Protein AF-A0A081XL50-F1 (afdb_monomer_lite)

Structure (mmCIF, N/CA/C/O backbone):
data_AF-A0A081XL50-F1
#
_entry.id   AF-A0A081XL50-F1
#
loop_
_atom_site.group_PDB
_atom_site.id
_atom_site.type_symbol
_atom_site.label_atom_id
_atom_site.label_alt_id
_atom_site.label_comp_id
_atom_site.label_asym_id
_atom_site.label_entity_id
_atom_site.label_seq_id
_atom_site.pdbx_PDB_ins_code
_atom_site.Cartn_x
_atom_site.Cartn_y
_atom_site.Cartn_z
_atom_site.occupancy
_atom_site.B_iso_or_equiv
_atom_site.auth_seq_id
_atom_site.auth_comp_id
_atom_site.auth_asym_id
_atom_site.auth_atom_id
_atom_site.pdbx_PDB_model_num
ATOM 1 N N . MET A 1 1 ? -60.865 22.458 -6.789 1.00 38.81 1 MET A N 1
ATOM 2 C CA . MET A 1 1 ? -60.652 21.107 -7.344 1.00 38.81 1 MET A CA 1
ATOM 3 C C . MET A 1 1 ? -59.462 20.485 -6.628 1.00 38.81 1 MET A C 1
ATOM 5 O O . MET A 1 1 ? -58.587 21.247 -6.233 1.00 38.81 1 MET A O 1
ATOM 9 N N . PRO A 1 2 ? -59.515 19.174 -6.361 1.00 41.31 2 PRO A N 1
ATOM 10 C CA . PRO A 1 2 ? -58.836 18.487 -5.268 1.00 41.31 2 PRO A CA 1
ATOM 11 C C . PRO A 1 2 ? -57.519 17.813 -5.673 1.00 41.31 2 PRO A C 1
ATOM 13 O O . PRO A 1 2 ? -57.165 17.753 -6.848 1.00 41.31 2 PRO A O 1
ATOM 16 N N . GLU A 1 3 ? -56.851 17.314 -4.633 1.00 46.69 3 GLU A N 1
ATOM 17 C CA . GLU A 1 3 ? -55.749 16.352 -4.595 1.00 46.69 3 GLU A CA 1
ATOM 18 C C . GLU A 1 3 ? -55.893 15.125 -5.511 1.00 46.69 3 GLU A C 1
ATOM 20 O O . GLU A 1 3 ? -56.992 14.617 -5.722 1.00 46.69 3 GLU A O 1
ATOM 25 N N . LEU A 1 4 ? -54.730 14.610 -5.926 1.00 43.97 4 LEU A N 1
ATOM 26 C CA . LEU A 1 4 ? -54.378 13.207 -6.202 1.00 43.97 4 LEU A CA 1
ATOM 27 C C . LEU A 1 4 ? -52.841 13.158 -6.047 1.00 43.97 4 LEU A C 1
ATOM 29 O O . LEU A 1 4 ? -52.124 13.712 -6.872 1.00 43.97 4 LEU A O 1
ATOM 33 N N . SER A 1 5 ? -52.264 12.785 -4.900 1.00 46.66 5 SER A N 1
ATOM 34 C CA . SER A 1 5 ? -52.127 11.420 -4.367 1.00 46.66 5 SER A CA 1
ATOM 35 C C . SER A 1 5 ? -51.660 10.420 -5.427 1.00 46.66 5 SER A C 1
ATOM 37 O O . SER A 1 5 ? -52.455 10.035 -6.276 1.00 46.66 5 SER A O 1
ATOM 39 N N . ALA A 1 6 ? -50.401 9.969 -5.338 1.00 46.66 6 ALA A N 1
ATOM 40 C CA . ALA A 1 6 ? -50.064 8.547 -5.183 1.00 46.66 6 ALA A CA 1
ATOM 41 C C . ALA A 1 6 ? -48.579 8.235 -5.470 1.00 46.66 6 ALA A C 1
ATOM 43 O O . ALA A 1 6 ? -48.089 8.386 -6.583 1.00 46.66 6 ALA A O 1
ATOM 44 N N . LEU A 1 7 ? -47.947 7.663 -4.441 1.00 39.00 7 LEU A N 1
ATOM 45 C CA . LEU A 1 7 ? -47.147 6.436 -4.502 1.00 39.00 7 LEU A CA 1
ATOM 46 C C . LEU A 1 7 ? -45.845 6.448 -5.321 1.00 39.00 7 LEU A C 1
ATOM 48 O O . LEU A 1 7 ? -45.798 6.044 -6.481 1.00 39.00 7 LEU A O 1
ATOM 52 N N . ARG A 1 8 ? -44.735 6.623 -4.597 1.00 37.94 8 ARG A N 1
ATOM 53 C CA . ARG A 1 8 ? -43.751 5.534 -4.548 1.00 37.94 8 ARG A CA 1
ATOM 54 C C . ARG A 1 8 ? -43.139 5.411 -3.156 1.00 37.94 8 ARG A C 1
ATOM 56 O O . ARG A 1 8 ? -42.118 6.004 -2.831 1.00 37.94 8 ARG A O 1
ATOM 63 N N . GLU A 1 9 ? -43.833 4.624 -2.340 1.00 42.31 9 GLU A N 1
ATOM 64 C CA . GLU A 1 9 ? -43.215 3.795 -1.313 1.00 42.31 9 GLU A CA 1
ATOM 65 C C . GLU A 1 9 ? -42.108 2.926 -1.923 1.00 42.31 9 GLU A C 1
ATOM 67 O O . GLU A 1 9 ? -42.206 2.478 -3.069 1.00 42.31 9 GLU A O 1
ATOM 72 N N . GLY A 1 10 ? -41.110 2.607 -1.101 1.00 36.84 10 GLY A N 1
ATOM 73 C CA . GLY A 1 10 ? -40.346 1.377 -1.257 1.00 36.84 10 GLY A CA 1
ATOM 74 C C . GLY A 1 10 ? -38.926 1.573 -1.760 1.00 36.84 10 GLY A C 1
ATOM 75 O O . GLY A 1 10 ? -38.627 1.312 -2.919 1.00 36.84 10 GLY A O 1
ATOM 76 N N . THR A 1 11 ? -38.010 1.924 -0.862 1.00 47.97 11 THR A N 1
ATOM 77 C CA . THR A 1 11 ? -37.108 0.917 -0.274 1.00 47.97 11 THR A CA 1
ATOM 78 C C . THR A 1 11 ? -36.231 1.588 0.780 1.00 47.97 11 THR A C 1
ATOM 80 O O . THR A 1 11 ? -35.093 1.975 0.534 1.00 47.97 11 THR A O 1
ATOM 83 N N . ASP A 1 12 ? -36.766 1.676 1.999 1.00 37.88 12 ASP A N 1
ATOM 84 C CA . ASP A 1 12 ? -35.944 1.522 3.196 1.00 37.88 12 ASP A CA 1
ATOM 85 C C . ASP A 1 12 ? -35.241 0.166 3.062 1.00 37.88 12 ASP A C 1
ATOM 87 O O . ASP A 1 12 ? -35.803 -0.891 3.367 1.00 37.88 12 ASP A O 1
ATOM 91 N N . ILE A 1 13 ? -34.032 0.169 2.498 1.00 47.72 13 ILE A N 1
ATOM 92 C CA . ILE A 1 13 ? -33.156 -0.993 2.546 1.00 47.72 13 ILE A CA 1
ATOM 93 C C . ILE A 1 13 ? -32.777 -1.123 4.012 1.00 47.72 13 ILE A C 1
ATOM 95 O O . ILE A 1 13 ? -31.858 -0.464 4.502 1.00 47.72 13 ILE A O 1
ATOM 99 N N . MET A 1 14 ? -33.547 -1.960 4.710 1.00 35.28 14 MET A N 1
ATOM 100 C CA . MET A 1 14 ? -33.217 -2.525 6.005 1.00 35.28 14 MET A CA 1
ATOM 101 C C . MET A 1 14 ? -31.723 -2.856 6.013 1.00 35.28 14 MET A C 1
ATOM 103 O O . MET A 1 14 ? -31.294 -3.868 5.457 1.00 35.28 14 MET A O 1
ATOM 107 N N . ARG A 1 15 ? -30.917 -2.001 6.654 1.00 41.97 15 ARG A N 1
ATOM 108 C CA . ARG A 1 15 ? -29.571 -2.356 7.099 1.00 41.97 15 ARG A CA 1
ATOM 109 C C . ARG A 1 15 ? -29.766 -3.473 8.111 1.00 41.97 15 ARG A C 1
ATOM 111 O O . ARG A 1 15 ? -29.989 -3.224 9.295 1.00 41.97 15 ARG A O 1
ATOM 118 N N . VAL A 1 16 ? -29.740 -4.707 7.619 1.00 42.06 16 VAL A N 1
ATOM 119 C CA . VAL A 1 16 ? -29.720 -5.920 8.426 1.00 42.06 16 VAL A CA 1
ATOM 120 C C . VAL A 1 16 ? -28.442 -5.859 9.258 1.00 42.06 16 VAL A C 1
ATOM 122 O O . VAL A 1 16 ? -27.369 -6.274 8.825 1.00 42.06 16 VAL A O 1
ATOM 125 N N . ARG A 1 17 ? -28.552 -5.292 10.463 1.00 44.88 17 ARG A N 1
ATOM 126 C CA . ARG A 1 17 ? -27.539 -5.387 11.509 1.00 44.88 17 ARG A CA 1
ATOM 127 C C . ARG A 1 17 ? -27.474 -6.852 11.923 1.00 44.88 17 ARG A C 1
ATOM 129 O O . ARG A 1 17 ? -28.181 -7.282 12.830 1.00 44.88 17 ARG A O 1
ATOM 136 N N . ARG A 1 18 ? -26.643 -7.638 11.238 1.00 43.22 18 ARG A N 1
ATOM 137 C CA . ARG A 1 18 ? -26.232 -8.951 11.734 1.00 43.22 18 ARG A CA 1
ATOM 138 C C . ARG A 1 18 ? -25.279 -8.715 12.900 1.00 43.22 18 ARG A C 1
ATOM 140 O O . ARG A 1 18 ? -24.069 -8.639 12.727 1.00 43.22 18 ARG A O 1
ATOM 147 N N . ALA A 1 19 ? -25.852 -8.552 14.088 1.00 42.66 19 ALA A N 1
ATOM 148 C CA . ALA A 1 19 ? -25.133 -8.746 15.332 1.00 42.66 19 ALA A CA 1
ATOM 149 C C . ALA A 1 19 ? -24.833 -10.246 15.452 1.00 42.66 19 ALA A C 1
ATOM 151 O O . ALA A 1 19 ? -25.716 -11.033 15.788 1.00 42.66 19 ALA A O 1
ATOM 152 N N . LEU A 1 20 ? -23.607 -10.651 15.120 1.00 46.66 20 LEU A N 1
ATOM 153 C CA . LEU A 1 20 ? -23.097 -11.965 15.493 1.00 46.66 20 LEU A CA 1
ATOM 154 C C . LEU A 1 20 ? -22.324 -11.819 16.801 1.00 46.66 20 LEU A C 1
ATOM 156 O O . LEU A 1 20 ? -21.335 -11.097 16.903 1.00 46.66 20 LEU A O 1
ATOM 160 N N . VAL A 1 21 ? -22.889 -12.470 17.812 1.00 44.75 21 VAL A N 1
ATOM 161 C CA . VAL A 1 21 ? -22.430 -12.561 19.193 1.00 44.75 21 VAL A CA 1
ATOM 162 C C . VAL A 1 21 ? -21.074 -13.267 19.255 1.00 44.75 21 VAL A C 1
ATOM 164 O O . VAL A 1 21 ? -20.840 -14.260 18.571 1.00 44.75 21 VAL A O 1
ATOM 167 N N . ALA A 1 22 ? -20.196 -12.725 20.097 1.00 49.97 22 ALA A N 1
ATOM 168 C CA . ALA A 1 22 ? -18.869 -13.231 20.408 1.00 49.97 22 ALA A CA 1
ATOM 169 C C . ALA A 1 22 ? -18.897 -14.627 21.053 1.00 49.97 22 ALA A C 1
ATOM 171 O O . ALA A 1 22 ? -19.730 -14.897 21.918 1.00 49.97 22 ALA A O 1
ATOM 172 N N . LEU A 1 23 ? -17.901 -15.458 20.737 1.00 40.75 23 LEU A N 1
ATOM 173 C CA . LEU A 1 23 ? -17.474 -16.536 21.624 1.00 40.75 23 LEU A CA 1
ATOM 174 C C . LEU A 1 23 ? -15.965 -16.421 21.854 1.00 40.75 23 LEU A C 1
ATOM 176 O O . LEU A 1 23 ? -15.163 -16.509 20.927 1.00 40.75 23 LEU A O 1
ATOM 180 N N . ALA A 1 24 ? -15.605 -16.162 23.108 1.00 49.25 24 ALA A N 1
ATOM 181 C CA . ALA A 1 24 ? -14.240 -16.124 23.596 1.00 49.25 24 ALA A CA 1
ATOM 182 C C . ALA A 1 24 ? -13.659 -17.542 23.698 1.00 49.25 24 ALA A C 1
ATOM 184 O O . ALA A 1 24 ? -14.323 -18.451 24.192 1.00 49.25 24 ALA A O 1
ATOM 185 N N . ALA A 1 25 ? -12.388 -17.698 23.334 1.00 42.81 25 ALA A N 1
ATOM 186 C CA . ALA A 1 25 ? -11.544 -18.778 23.828 1.00 42.81 25 ALA A CA 1
ATOM 187 C C . ALA A 1 25 ? -10.181 -18.181 24.193 1.00 42.81 25 ALA A C 1
ATOM 189 O O . ALA A 1 25 ? -9.367 -17.855 23.333 1.00 42.81 25 ALA A O 1
ATOM 190 N N . ALA A 1 26 ? -9.975 -17.984 25.494 1.00 48.28 26 ALA A N 1
ATOM 191 C CA . ALA A 1 26 ? -8.672 -17.722 26.076 1.00 48.28 26 ALA A CA 1
ATOM 192 C C . ALA A 1 26 ? -7.877 -19.036 26.112 1.00 48.28 26 ALA A C 1
ATOM 194 O O . ALA A 1 26 ? -8.349 -20.020 26.680 1.00 48.28 26 ALA A O 1
ATOM 195 N N . LEU A 1 27 ? -6.671 -19.039 25.544 1.00 48.25 27 LEU A N 1
ATOM 196 C CA . LEU A 1 27 ? -5.649 -20.065 25.765 1.00 48.25 27 LEU A CA 1
ATOM 197 C C . LEU A 1 27 ? -4.304 -19.367 26.038 1.00 48.25 27 LEU A C 1
ATOM 199 O O . LEU A 1 27 ? -3.983 -18.395 25.349 1.00 48.25 27 LEU A O 1
ATOM 203 N N . PRO A 1 28 ? -3.533 -19.807 27.051 1.00 48.38 28 PRO A N 1
ATOM 204 C CA . PRO A 1 28 ? -2.286 -19.165 27.438 1.00 48.38 28 PRO A CA 1
ATOM 205 C C . PRO A 1 28 ? -1.097 -19.631 26.576 1.00 48.38 28 PRO A C 1
ATOM 207 O O . PRO A 1 28 ? -0.971 -20.809 26.263 1.00 48.38 28 PRO A O 1
ATOM 210 N N . LEU A 1 29 ? -0.252 -18.650 26.232 1.00 56.91 29 LEU A N 1
ATOM 211 C CA . LEU A 1 29 ? 1.196 -18.657 25.945 1.00 56.91 29 LEU A CA 1
ATOM 212 C C . LEU A 1 29 ? 1.895 -20.007 25.683 1.00 56.91 29 LEU A C 1
ATOM 214 O O . LEU A 1 29 ? 1.963 -20.830 26.586 1.00 56.91 29 LEU A O 1
ATOM 218 N N . ILE A 1 30 ? 2.569 -20.125 24.526 1.00 48.41 30 ILE A N 1
ATOM 219 C CA . ILE A 1 30 ? 4.037 -20.276 24.365 1.00 48.41 30 ILE A CA 1
ATOM 220 C C . ILE A 1 30 ? 4.382 -20.139 22.864 1.00 48.41 30 ILE A C 1
ATOM 222 O O . ILE A 1 30 ? 3.852 -20.870 22.040 1.00 48.41 30 ILE A O 1
ATOM 226 N N . GLY A 1 31 ? 5.312 -19.229 22.547 1.00 49.47 31 GLY A N 1
ATOM 227 C CA . GLY A 1 31 ? 6.275 -19.352 21.442 1.00 49.47 31 GLY A CA 1
ATOM 228 C C . GLY A 1 31 ? 5.755 -19.380 20.001 1.00 49.47 31 GLY A C 1
ATOM 229 O O . GLY A 1 31 ? 5.389 -20.429 19.495 1.00 49.47 31 GLY A O 1
ATOM 230 N N . VAL A 1 32 ? 5.864 -18.227 19.335 1.00 40.09 32 VAL A N 1
ATOM 231 C CA . VAL A 1 32 ? 6.270 -17.966 17.934 1.00 40.09 32 VAL A CA 1
ATOM 232 C C . VAL A 1 32 ? 5.552 -16.685 17.513 1.00 40.09 32 VAL A C 1
ATOM 234 O O . VAL A 1 32 ? 4.328 -16.593 17.536 1.00 40.09 32 VAL A O 1
ATOM 237 N N . SER A 1 33 ? 6.340 -15.670 17.175 1.00 45.12 33 SER A N 1
ATOM 238 C CA . SER A 1 33 ? 5.918 -14.392 16.610 1.00 45.12 33 SER A CA 1
ATOM 239 C C . SER A 1 33 ? 5.253 -14.602 15.249 1.00 45.12 33 SER A C 1
ATOM 241 O O . SER A 1 33 ? 5.878 -14.443 14.206 1.00 45.12 33 SER A O 1
ATOM 243 N N . ALA A 1 34 ? 3.982 -14.985 15.267 1.00 44.56 34 ALA A N 1
ATOM 244 C CA . ALA A 1 34 ? 3.079 -14.849 14.141 1.00 44.56 34 ALA A CA 1
ATOM 245 C C . ALA A 1 34 ? 2.379 -13.500 14.310 1.00 44.56 34 ALA A C 1
ATOM 247 O O . ALA A 1 34 ? 1.612 -13.307 15.254 1.00 44.56 34 ALA A O 1
ATOM 248 N N . GLY A 1 35 ? 2.715 -12.544 13.441 1.00 39.25 35 GLY A N 1
ATOM 249 C CA . GLY A 1 35 ? 2.036 -11.257 13.380 1.00 39.25 35 GLY A CA 1
ATOM 250 C C . GLY A 1 35 ? 0.531 -11.486 13.336 1.00 39.25 35 GLY A C 1
ATOM 251 O O . GLY A 1 35 ? 0.031 -12.214 12.481 1.00 39.25 35 GLY A O 1
ATOM 252 N N . SER A 1 36 ? -0.175 -10.917 14.308 1.00 43.53 36 SER A N 1
ATOM 253 C CA . SER A 1 36 ? -1.622 -11.001 14.409 1.00 43.53 36 SER A CA 1
ATOM 254 C C . SER A 1 36 ? -2.245 -10.310 13.198 1.00 43.53 36 SER A C 1
ATOM 256 O O . SER A 1 36 ? -2.505 -9.108 13.237 1.00 43.53 36 SER A O 1
ATOM 258 N N . ALA A 1 37 ? -2.501 -11.062 12.127 1.00 46.88 37 ALA A N 1
ATOM 259 C CA . ALA A 1 37 ? -3.405 -10.647 11.068 1.00 46.88 37 ALA A CA 1
ATOM 260 C C . ALA A 1 37 ? -4.809 -10.580 11.682 1.00 46.88 37 ALA A C 1
ATOM 262 O O . ALA A 1 37 ? -5.559 -11.555 11.735 1.00 46.88 37 ALA A O 1
ATOM 263 N N . SER A 1 38 ? -5.123 -9.429 12.275 1.00 52.25 38 SER A N 1
ATOM 264 C CA . SER A 1 38 ? -6.457 -9.140 12.775 1.00 52.25 38 SER A CA 1
ATOM 265 C C . SER A 1 38 ? -7.353 -8.953 11.562 1.00 52.25 38 SER A C 1
ATOM 267 O O . SER A 1 38 ? -7.334 -7.889 10.953 1.00 52.25 38 SER A O 1
ATOM 269 N N . ALA A 1 39 ? -8.135 -9.980 11.226 1.00 43.66 39 ALA A N 1
ATOM 270 C CA . ALA A 1 39 ? -9.240 -9.858 10.286 1.00 43.66 39 ALA A CA 1
ATOM 271 C C . ALA A 1 39 ? -10.148 -8.709 10.760 1.00 43.66 39 ALA A C 1
ATOM 273 O O . ALA A 1 39 ? -10.781 -8.786 11.821 1.00 43.66 39 ALA A O 1
ATOM 274 N N . ALA A 1 40 ? -10.116 -7.592 10.033 1.00 48.97 40 ALA A N 1
ATOM 275 C CA . ALA A 1 40 ? -10.890 -6.410 10.362 1.00 48.97 40 ALA A CA 1
ATOM 276 C C . ALA A 1 40 ? -12.360 -6.636 9.997 1.00 48.97 40 ALA A C 1
ATOM 278 O O . ALA A 1 40 ? -12.703 -7.256 8.995 1.00 48.97 40 ALA A O 1
ATOM 279 N N . SER A 1 41 ? -13.240 -6.120 10.848 1.00 44.88 41 SER A N 1
ATOM 280 C CA . SER A 1 41 ? -14.675 -6.077 10.599 1.00 44.88 41 SER A CA 1
ATOM 281 C C . SER A 1 41 ? -14.949 -5.057 9.492 1.00 44.88 41 SER A C 1
ATOM 283 O O . SER A 1 41 ? -14.813 -3.861 9.731 1.00 44.88 41 SER A O 1
ATOM 285 N N . ALA A 1 42 ? -15.378 -5.539 8.324 1.00 49.97 42 ALA A N 1
ATOM 286 C CA . ALA A 1 42 ? -15.653 -4.817 7.075 1.00 49.97 42 ALA A CA 1
ATOM 287 C C . ALA A 1 42 ? -16.787 -3.759 7.120 1.00 49.97 42 ALA A C 1
ATOM 289 O O . ALA A 1 42 ? -17.448 -3.520 6.114 1.00 49.97 42 ALA A O 1
ATOM 290 N N . ALA A 1 43 ? -17.079 -3.153 8.274 1.00 52.91 43 ALA A N 1
ATOM 291 C CA . ALA A 1 43 ? -18.199 -2.222 8.399 1.00 52.91 43 ALA A CA 1
ATOM 292 C C . ALA A 1 43 ? -17.863 -0.785 7.954 1.00 52.91 43 ALA A C 1
ATOM 294 O O . ALA A 1 43 ? -18.776 -0.120 7.487 1.00 52.91 43 ALA A O 1
ATOM 295 N N . ASN A 1 44 ? -16.601 -0.337 8.052 1.00 69.00 44 ASN A N 1
ATOM 296 C CA . ASN A 1 44 ? -16.126 0.977 7.566 1.00 69.00 44 ASN A CA 1
ATOM 297 C C . ASN A 1 44 ? -14.652 0.916 7.096 1.00 69.00 44 ASN A C 1
ATOM 299 O O . ASN A 1 44 ? -13.882 1.849 7.296 1.00 69.00 44 ASN A O 1
ATOM 303 N N . SER A 1 45 ? -14.214 -0.226 6.559 1.00 80.44 45 SER A N 1
ATOM 304 C CA . SER A 1 45 ? -12.815 -0.433 6.164 1.00 80.44 45 SER A CA 1
ATOM 305 C C . SER A 1 45 ? -12.694 -0.703 4.679 1.00 80.44 45 SER A C 1
ATOM 307 O O . SER A 1 45 ? -13.585 -1.312 4.087 1.00 80.44 45 SER A O 1
ATOM 309 N N . TYR A 1 46 ? -11.563 -0.313 4.104 1.00 83.44 46 TYR A N 1
ATOM 310 C CA . TYR A 1 46 ? -11.282 -0.495 2.687 1.00 83.44 46 TYR A CA 1
ATOM 311 C C . TYR A 1 46 ? -9.923 -1.153 2.445 1.00 83.44 46 TYR A C 1
ATOM 313 O O . TYR A 1 46 ? -8.992 -1.006 3.239 1.00 83.44 46 TYR A O 1
ATOM 321 N N . GLU A 1 47 ? -9.817 -1.867 1.329 1.00 88.56 47 GLU A N 1
ATOM 322 C CA . GLU A 1 47 ? -8.545 -2.291 0.746 1.00 88.56 47 GLU A CA 1
ATOM 323 C C . GLU A 1 47 ? -8.033 -1.214 -0.217 1.00 88.56 47 GLU A C 1
ATOM 325 O O . GLU A 1 47 ? -8.811 -0.501 -0.863 1.00 88.56 47 GLU A O 1
ATOM 330 N N . ILE A 1 48 ? -6.712 -1.112 -0.341 1.00 89.06 48 ILE A N 1
ATOM 331 C CA . ILE A 1 48 ? -6.065 -0.133 -1.216 1.00 89.06 48 ILE A CA 1
ATOM 332 C C . ILE A 1 48 ? -5.492 -0.827 -2.4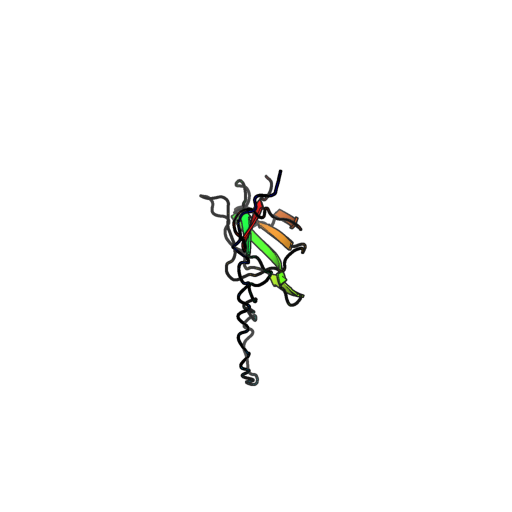38 1.00 89.06 48 ILE A C 1
ATOM 334 O O . ILE A 1 48 ? -4.619 -1.684 -2.326 1.00 89.06 48 ILE A O 1
ATOM 338 N N . ILE A 1 49 ? -5.953 -0.391 -3.605 1.00 90.56 49 ILE A N 1
ATOM 339 C CA . ILE A 1 49 ? -5.387 -0.728 -4.903 1.00 90.56 49 ILE A CA 1
ATOM 340 C C . ILE A 1 49 ? -4.464 0.410 -5.313 1.00 90.56 49 ILE A C 1
ATOM 342 O O . ILE A 1 49 ? -4.898 1.551 -5.452 1.00 90.56 49 ILE A O 1
ATOM 346 N N . VAL A 1 50 ? -3.192 0.104 -5.528 1.00 90.81 50 VAL A N 1
ATOM 347 C CA . VAL A 1 50 ? -2.211 1.069 -6.025 1.00 90.81 50 VAL A CA 1
ATOM 348 C C . VAL A 1 50 ? -2.008 0.815 -7.504 1.00 90.81 50 VAL A C 1
ATOM 350 O O . VAL A 1 50 ? -1.722 -0.315 -7.889 1.00 90.81 50 VAL A O 1
ATOM 353 N N . CYS A 1 51 ? -2.144 1.857 -8.318 1.00 87.62 51 CYS A N 1
ATOM 354 C CA . CYS A 1 51 ? -1.883 1.824 -9.746 1.00 87.62 51 CYS A CA 1
ATOM 355 C C . CYS A 1 51 ? -0.691 2.717 -10.120 1.00 87.62 51 CYS A C 1
ATOM 357 O O . CYS A 1 51 ? -0.567 3.810 -9.587 1.00 87.62 51 CYS A O 1
ATOM 359 N N . SER A 1 52 ? 0.166 2.295 -11.047 1.00 83.94 52 SER A N 1
ATOM 360 C CA . SER A 1 52 ? 1.283 3.060 -11.611 1.00 83.94 52 SER A CA 1
ATOM 361 C C . SER A 1 52 ? 1.218 3.063 -13.134 1.00 83.94 52 SER A C 1
ATOM 363 O O . SER A 1 52 ? 0.938 2.040 -13.753 1.00 83.94 52 SER A O 1
ATOM 365 N N . GLU A 1 53 ? 1.565 4.193 -13.746 1.00 77.00 53 GLU A N 1
ATOM 366 C CA . GLU A 1 53 ? 1.670 4.348 -15.203 1.00 77.00 53 GLU A CA 1
ATOM 367 C C . GLU A 1 53 ? 3.017 3.863 -15.787 1.00 77.00 53 GLU A C 1
ATOM 369 O O . GLU A 1 53 ? 3.394 4.251 -16.890 1.00 77.00 53 GLU A O 1
ATOM 374 N N . GLY A 1 54 ? 3.735 2.978 -15.081 1.00 73.31 54 GLY A N 1
ATOM 375 C CA . GLY A 1 54 ? 4.872 2.231 -15.641 1.00 73.31 54 GLY A CA 1
ATOM 376 C C . GLY A 1 54 ? 6.259 2.591 -15.105 1.00 73.31 54 GLY A C 1
ATOM 377 O O . GLY A 1 54 ? 7.252 2.205 -15.715 1.00 73.31 54 GLY A O 1
ATOM 378 N N . LEU A 1 55 ? 6.356 3.307 -13.982 1.00 77.94 55 LEU A N 1
ATOM 379 C CA . LEU A 1 55 ? 7.643 3.582 -13.324 1.00 77.94 55 LEU A CA 1
ATOM 380 C C . LEU A 1 55 ? 7.955 2.648 -12.154 1.00 77.94 55 LEU A C 1
ATOM 382 O O . LEU A 1 55 ? 9.123 2.452 -11.816 1.00 77.94 55 LEU A O 1
ATOM 386 N N . PHE A 1 56 ? 6.927 2.069 -11.539 1.00 87.25 56 PHE A N 1
ATOM 387 C CA . PHE A 1 56 ? 7.070 1.307 -10.305 1.00 87.25 56 PHE A CA 1
ATOM 388 C C . PHE A 1 56 ? 6.797 -0.182 -10.530 1.00 87.25 56 PHE A C 1
ATOM 390 O O . PHE A 1 56 ? 5.851 -0.562 -11.221 1.00 87.25 56 PHE A O 1
ATOM 397 N N . GLY A 1 57 ? 7.633 -1.033 -9.930 1.00 87.75 57 GLY A N 1
ATOM 398 C CA . GLY A 1 57 ? 7.523 -2.492 -10.011 1.00 87.75 57 GLY A CA 1
ATOM 399 C C . GLY A 1 57 ? 6.871 -3.132 -8.783 1.00 87.75 57 GLY A C 1
ATOM 400 O O . GLY A 1 57 ? 6.282 -4.214 -8.885 1.00 87.75 57 GLY A O 1
ATOM 401 N N . SER A 1 58 ? 6.960 -2.483 -7.620 1.00 91.88 58 SER A N 1
ATOM 402 C CA . SER A 1 58 ? 6.327 -2.951 -6.380 1.00 91.88 58 SER A CA 1
ATOM 403 C C . SER A 1 58 ? 5.876 -1.769 -5.522 1.00 91.88 58 SER A C 1
ATOM 405 O O . SER A 1 58 ? 6.431 -0.677 -5.637 1.00 91.88 58 SER A O 1
ATOM 407 N N . ALA A 1 59 ? 4.910 -2.000 -4.639 1.00 93.62 59 ALA A N 1
ATOM 408 C CA . ALA A 1 59 ? 4.483 -1.027 -3.642 1.00 93.62 59 ALA A CA 1
ATOM 409 C C . ALA A 1 59 ? 4.120 -1.698 -2.313 1.00 93.62 59 ALA A C 1
ATOM 411 O O . ALA A 1 59 ? 3.870 -2.903 -2.266 1.00 93.62 59 ALA A O 1
ATOM 412 N N . ASN A 1 60 ? 4.076 -0.907 -1.245 1.00 94.50 60 ASN A N 1
ATOM 413 C CA . ASN A 1 60 ? 3.411 -1.260 0.004 1.00 94.50 60 ASN A CA 1
ATOM 414 C C . ASN A 1 60 ? 2.628 -0.060 0.540 1.00 94.50 60 ASN A C 1
ATOM 416 O O . ASN A 1 60 ? 2.822 1.077 0.103 1.00 94.50 60 ASN A O 1
ATOM 420 N N . VAL A 1 61 ? 1.714 -0.340 1.461 1.00 94.81 61 VAL A N 1
ATOM 421 C CA . VAL A 1 61 ? 0.849 0.670 2.059 1.00 94.81 61 VAL A CA 1
ATOM 422 C C . VAL A 1 61 ? 0.893 0.561 3.573 1.00 94.81 61 VAL A C 1
ATOM 424 O O . VAL A 1 61 ? 0.808 -0.540 4.126 1.00 94.81 61 VAL A O 1
ATOM 427 N N . VAL A 1 62 ? 1.002 1.706 4.239 1.00 94.69 62 VAL A N 1
ATOM 428 C CA . VAL A 1 62 ? 1.047 1.843 5.694 1.00 94.69 62 VAL A CA 1
ATOM 429 C C . VAL A 1 62 ? -0.093 2.753 6.150 1.00 94.69 62 VAL A C 1
ATOM 431 O O . VAL A 1 62 ? -0.375 3.784 5.549 1.00 94.69 62 VAL A O 1
ATOM 434 N N . GLY A 1 63 ? -0.776 2.373 7.223 1.00 92.69 63 GLY A N 1
ATOM 435 C CA . GLY A 1 63 ? -1.881 3.144 7.790 1.00 92.69 63 GLY A CA 1
ATOM 436 C C . GLY A 1 63 ? -2.424 2.491 9.052 1.00 92.69 63 GLY A C 1
ATOM 437 O O . GLY A 1 63 ? -1.744 1.687 9.686 1.00 92.69 63 GLY A O 1
ATOM 438 N N . TYR A 1 64 ? -3.659 2.807 9.429 1.00 91.44 64 TYR A N 1
ATOM 439 C CA . TYR A 1 64 ? -4.311 2.250 10.615 1.00 91.44 64 TYR A CA 1
ATOM 440 C C . TYR A 1 64 ? -5.590 1.481 10.270 1.00 91.44 64 TYR A C 1
ATOM 442 O O . TYR A 1 64 ? -6.279 1.783 9.301 1.00 91.44 64 TYR A O 1
ATOM 450 N N . ASN A 1 65 ? -5.965 0.497 11.082 1.00 91.06 65 ASN A N 1
ATOM 451 C CA . ASN A 1 65 ? -7.277 -0.154 10.978 1.00 91.06 65 ASN A CA 1
ATOM 452 C C . ASN A 1 65 ? -8.331 0.510 11.890 1.00 91.06 65 ASN A C 1
ATOM 454 O O . ASN A 1 65 ? -8.038 1.443 12.638 1.00 91.06 65 ASN A O 1
ATOM 458 N N . GLU A 1 66 ? -9.567 -0.001 11.877 1.00 89.00 66 GLU A N 1
ATOM 459 C CA . GLU A 1 66 ? -10.691 0.490 12.708 1.00 89.00 66 GLU A CA 1
ATOM 460 C C . GLU A 1 66 ? -10.415 0.476 14.216 1.00 89.00 66 GLU A C 1
ATOM 462 O O . GLU A 1 66 ? -11.032 1.211 14.984 1.00 89.00 66 GLU A O 1
ATOM 467 N N . LYS A 1 67 ? -9.478 -0.364 14.663 1.00 88.94 67 LYS A N 1
ATOM 468 C CA . LYS A 1 67 ? -9.053 -0.447 16.064 1.00 88.94 67 LYS A CA 1
ATOM 469 C C . LYS A 1 67 ? -7.904 0.520 16.377 1.00 88.94 67 LYS A C 1
ATOM 471 O O . LYS A 1 67 ? -7.312 0.419 17.448 1.00 88.94 67 LYS A O 1
ATOM 476 N N . ASN A 1 68 ? -7.586 1.435 15.457 1.00 90.25 68 ASN A N 1
ATOM 477 C CA . ASN A 1 68 ? -6.429 2.332 15.490 1.00 90.25 68 ASN A CA 1
ATOM 478 C C . ASN A 1 68 ? -5.095 1.581 15.676 1.00 90.25 68 ASN A C 1
ATOM 480 O O . ASN A 1 68 ? -4.183 2.072 16.339 1.00 90.25 68 ASN A O 1
ATOM 484 N N . GLN A 1 69 ? -4.977 0.377 15.113 1.00 92.75 69 GLN A N 1
ATOM 485 C CA . GLN A 1 69 ? -3.725 -0.381 15.101 1.00 92.75 69 GLN A CA 1
ATOM 486 C C . GLN A 1 69 ? -2.988 -0.103 13.797 1.00 92.75 69 GLN A C 1
ATOM 488 O O . GLN A 1 69 ? -3.627 -0.077 12.747 1.00 92.75 69 GLN A O 1
ATOM 493 N N . LEU A 1 70 ? -1.668 0.083 13.872 1.00 92.62 70 LEU A N 1
ATOM 494 C CA . LEU A 1 70 ? -0.827 0.229 12.688 1.00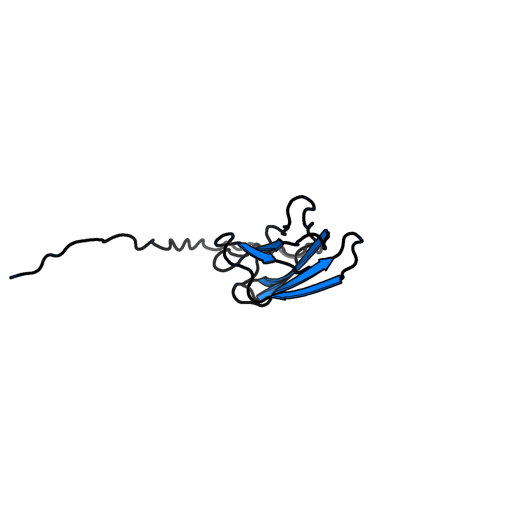 92.62 70 LEU A CA 1
ATOM 495 C C . LEU A 1 70 ? -0.899 -1.054 11.849 1.00 92.62 70 LEU A C 1
ATOM 497 O O . LEU A 1 70 ? -0.732 -2.159 12.370 1.00 92.62 70 LEU A O 1
ATOM 501 N N . VAL A 1 71 ? -1.145 -0.886 10.558 1.00 93.12 71 VAL A N 1
ATOM 502 C CA . VAL A 1 71 ? -1.208 -1.934 9.547 1.00 93.12 71 VAL A CA 1
ATOM 503 C C . VAL A 1 71 ? -0.271 -1.542 8.415 1.00 93.12 71 VAL A C 1
ATOM 505 O O . VAL A 1 71 ? -0.333 -0.428 7.905 1.00 93.12 71 VAL A O 1
ATOM 508 N N . GLN A 1 72 ? 0.585 -2.479 8.024 1.00 94.75 72 GLN A N 1
ATOM 509 C CA . GLN A 1 72 ? 1.463 -2.355 6.871 1.00 94.75 72 GLN A CA 1
ATOM 510 C C . GLN A 1 72 ? 1.280 -3.587 5.993 1.00 94.75 72 GLN A C 1
ATOM 512 O O . GLN A 1 72 ? 1.357 -4.715 6.490 1.00 94.75 72 GLN A O 1
ATOM 517 N N . THR A 1 73 ? 1.032 -3.376 4.704 1.00 94.44 73 THR A N 1
ATOM 518 C CA . THR A 1 73 ? 0.980 -4.474 3.737 1.00 94.44 73 THR A CA 1
ATOM 519 C C . THR A 1 73 ? 2.379 -5.046 3.503 1.00 94.44 73 THR A C 1
ATOM 521 O O . THR A 1 73 ? 3.367 -4.316 3.612 1.00 94.44 73 THR A O 1
ATOM 524 N N . PRO A 1 74 ? 2.504 -6.325 3.109 1.00 94.38 74 PRO A N 1
ATOM 525 C CA . PRO A 1 74 ? 3.716 -6.781 2.444 1.00 94.38 74 PRO A CA 1
ATOM 526 C C . PRO A 1 74 ? 3.910 -6.010 1.133 1.00 94.38 74 PRO A C 1
ATOM 528 O O . PRO A 1 74 ? 2.970 -5.402 0.608 1.00 94.38 74 PRO A O 1
ATOM 531 N N . ASP A 1 75 ? 5.117 -6.084 0.581 1.00 92.50 75 ASP A N 1
ATOM 532 C CA . ASP A 1 75 ? 5.376 -5.594 -0.767 1.00 92.50 75 ASP A CA 1
ATOM 533 C C . ASP A 1 75 ? 4.564 -6.422 -1.769 1.00 92.50 75 ASP A C 1
ATOM 535 O O . ASP A 1 75 ? 4.677 -7.651 -1.826 1.00 92.50 75 ASP A O 1
ATOM 539 N N . PHE A 1 76 ? 3.749 -5.755 -2.577 1.00 91.19 76 PHE A N 1
ATOM 540 C CA . PHE A 1 76 ? 2.985 -6.377 -3.651 1.00 91.19 76 PHE A CA 1
ATOM 541 C C . PHE A 1 76 ? 3.443 -5.846 -5.006 1.00 91.19 76 PHE A C 1
ATOM 543 O O . PHE A 1 76 ? 3.906 -4.713 -5.147 1.00 91.19 76 PHE A O 1
ATOM 550 N N . LYS A 1 77 ? 3.345 -6.700 -6.026 1.00 90.31 77 LYS A N 1
ATOM 551 C CA . LYS A 1 77 ? 3.764 -6.355 -7.385 1.00 90.31 77 LYS A CA 1
ATOM 552 C C . LYS A 1 77 ? 2.735 -5.456 -8.051 1.00 90.31 77 LYS A C 1
ATOM 554 O O . LYS A 1 77 ? 1.541 -5.746 -8.020 1.00 90.31 77 LYS A O 1
ATOM 559 N N . LEU A 1 78 ? 3.226 -4.406 -8.698 1.00 87.50 78 LEU A N 1
ATOM 560 C CA . LEU A 1 78 ? 2.454 -3.616 -9.647 1.00 87.50 78 LEU A CA 1
ATOM 561 C C . LEU A 1 78 ? 2.651 -4.294 -11.003 1.00 87.50 78 LEU A C 1
ATOM 563 O O . LEU A 1 78 ? 3.778 -4.421 -11.486 1.00 87.50 78 LEU A O 1
ATOM 567 N N . ASN A 1 79 ? 1.589 -4.892 -11.543 1.00 68.00 79 ASN A N 1
ATOM 568 C CA . ASN A 1 79 ? 1.730 -5.784 -12.687 1.00 68.00 79 ASN A CA 1
ATOM 569 C C . ASN A 1 79 ? 2.179 -4.988 -13.928 1.00 68.00 79 ASN A C 1
ATOM 571 O O . ASN A 1 79 ? 1.540 -4.021 -14.328 1.00 68.00 79 ASN A O 1
ATOM 575 N N . TRP A 1 80 ? 3.262 -5.418 -14.579 1.00 52.09 80 TRP A N 1
ATOM 576 C CA . TRP A 1 80 ? 3.771 -4.788 -15.809 1.00 52.09 80 TRP A CA 1
ATOM 577 C C . TRP A 1 80 ? 2.713 -4.756 -16.932 1.00 52.09 80 TRP A C 1
ATOM 579 O O . TRP A 1 80 ? 2.716 -3.860 -17.768 1.00 52.09 80 TRP A O 1
ATOM 589 N N . ASN A 1 81 ? 1.779 -5.718 -16.925 1.00 46.47 81 ASN A N 1
ATOM 590 C CA . ASN A 1 81 ? 0.721 -5.870 -17.933 1.00 46.47 81 ASN A CA 1
ATOM 591 C C . ASN A 1 81 ? -0.654 -5.307 -17.519 1.00 46.47 81 ASN A C 1
ATOM 593 O O . ASN A 1 81 ? -1.639 -5.510 -18.229 1.00 46.47 81 ASN A O 1
ATOM 597 N N . GLY A 1 82 ? -0.753 -4.620 -16.384 1.00 58.59 82 GLY A N 1
ATOM 598 C CA . GLY A 1 82 ? -1.977 -3.948 -15.955 1.00 58.59 82 GLY A CA 1
ATOM 599 C C . GLY A 1 82 ? -1.662 -3.125 -14.718 1.00 58.59 82 GLY A C 1
ATOM 600 O O . GLY A 1 82 ? -1.153 -3.705 -13.767 1.00 58.59 82 GLY A O 1
ATOM 601 N N . PRO A 1 83 ? -1.925 -1.810 -14.702 1.00 76.62 83 PRO A N 1
ATOM 602 C CA . PRO A 1 83 ? -1.150 -0.855 -13.915 1.00 76.62 83 PRO A CA 1
ATOM 603 C C . PRO A 1 83 ? -1.280 -1.003 -12.400 1.00 76.62 83 PRO A C 1
ATOM 605 O O . PRO A 1 83 ? -0.731 -0.173 -11.704 1.00 76.62 83 PRO A O 1
ATOM 608 N N . CYS A 1 84 ? -1.978 -2.001 -11.859 1.00 87.19 84 CYS A N 1
ATOM 609 C CA . CYS A 1 84 ? -2.398 -2.032 -10.470 1.00 87.19 84 CYS A CA 1
ATOM 610 C C . CYS A 1 84 ? -1.963 -3.288 -9.709 1.00 87.19 84 CYS A C 1
ATOM 612 O O . CYS A 1 84 ? -1.856 -4.382 -10.268 1.00 87.19 84 CYS A O 1
ATOM 614 N N . GLY A 1 85 ? -1.772 -3.124 -8.405 1.00 89.56 85 GLY A N 1
ATOM 615 C CA . GLY A 1 85 ? -1.566 -4.192 -7.436 1.00 89.56 85 GLY A CA 1
ATOM 616 C C . GLY A 1 85 ? -2.193 -3.828 -6.094 1.00 89.56 85 GLY A C 1
ATOM 617 O O . GLY A 1 85 ? -2.483 -2.662 -5.827 1.00 89.56 85 GLY A O 1
ATOM 618 N N . TYR A 1 86 ? -2.432 -4.835 -5.260 1.00 90.81 86 TYR A N 1
ATOM 619 C CA . TYR A 1 86 ? -2.912 -4.656 -3.893 1.00 90.81 86 TYR A CA 1
ATOM 620 C C . TYR A 1 86 ? -2.536 -5.859 -3.028 1.00 90.81 86 TYR A C 1
ATOM 622 O O . TYR A 1 86 ? -2.195 -6.925 -3.548 1.00 90.81 86 TYR A O 1
ATOM 630 N N . ALA A 1 87 ? -2.617 -5.687 -1.710 1.00 86.81 87 ALA A N 1
ATOM 631 C CA . ALA A 1 87 ? -2.504 -6.773 -0.747 1.00 86.81 87 ALA A CA 1
ATOM 632 C C . ALA A 1 87 ? -3.903 -7.120 -0.207 1.00 86.81 87 ALA A C 1
ATOM 634 O O . ALA A 1 87 ? -4.467 -6.310 0.532 1.00 86.81 87 ALA A O 1
ATOM 635 N N . PRO A 1 88 ? -4.477 -8.283 -0.570 1.00 84.19 88 PRO A N 1
ATOM 636 C CA . PRO A 1 88 ? -5.769 -8.702 -0.038 1.00 84.19 88 PRO A CA 1
ATOM 637 C C . PRO A 1 88 ? -5.685 -8.932 1.475 1.00 84.19 88 PRO A C 1
ATOM 639 O O . PRO A 1 88 ? -4.616 -9.259 1.992 1.00 84.19 88 PRO A O 1
ATOM 642 N N . ASP A 1 89 ? -6.813 -8.776 2.168 1.00 86.25 89 ASP A N 1
ATOM 643 C CA . ASP A 1 89 ? -6.955 -8.956 3.625 1.00 86.25 89 ASP A CA 1
ATOM 644 C C . ASP A 1 89 ? -6.286 -7.872 4.495 1.00 86.25 89 ASP A C 1
ATOM 646 O O . ASP A 1 89 ? -6.302 -7.956 5.730 1.00 86.25 89 ASP A O 1
ATOM 650 N N . TYR A 1 90 ? -5.759 -6.811 3.877 1.00 89.50 90 TYR A N 1
ATOM 651 C CA . TYR A 1 90 ? -5.250 -5.628 4.569 1.00 89.50 90 TYR A CA 1
ATOM 652 C C . TYR A 1 90 ? -6.278 -4.501 4.519 1.00 89.50 90 TYR A C 1
ATOM 654 O O . TYR A 1 90 ? -6.517 -3.882 3.485 1.00 89.50 90 TYR A O 1
ATOM 662 N N . TRP A 1 91 ? -6.874 -4.236 5.679 1.00 89.94 91 TRP A N 1
ATOM 663 C CA . TRP A 1 91 ? -8.014 -3.340 5.822 1.00 89.94 91 TRP A CA 1
ATOM 664 C C . TRP A 1 91 ? -7.630 -2.058 6.550 1.00 89.94 91 TRP A C 1
ATOM 666 O O . TRP A 1 91 ? -7.181 -2.086 7.702 1.00 89.94 91 TRP A O 1
ATOM 676 N N . PHE A 1 92 ? -7.878 -0.935 5.890 1.00 89.62 92 PHE A N 1
ATOM 677 C CA . PHE A 1 92 ? -7.588 0.401 6.382 1.00 89.62 92 PHE A CA 1
ATOM 678 C C . PHE A 1 92 ? -8.883 1.091 6.810 1.00 89.62 92 PHE A C 1
ATOM 680 O O . PHE A 1 92 ? -9.920 0.954 6.165 1.00 89.62 92 PHE A O 1
ATOM 687 N N . LYS A 1 93 ? -8.823 1.819 7.923 1.00 88.69 93 LYS A N 1
ATOM 688 C CA . LYS A 1 93 ? -9.896 2.690 8.413 1.00 88.69 93 LYS A CA 1
ATOM 689 C C . LYS A 1 93 ? -10.213 3.811 7.419 1.00 88.69 93 LYS A C 1
ATOM 691 O O . LYS A 1 93 ? -9.285 4.417 6.885 1.00 88.69 93 LYS A O 1
ATOM 696 N N . GLU A 1 94 ? -11.491 4.121 7.216 1.00 84.69 94 GLU A N 1
ATOM 697 C CA . GLU A 1 94 ? -11.950 5.261 6.400 1.00 84.69 94 GLU A CA 1
ATOM 698 C C . GLU A 1 94 ? -11.455 6.641 6.899 1.00 84.69 94 GLU A C 1
ATOM 700 O O . GLU A 1 94 ? -11.098 6.822 8.064 1.00 84.69 94 GLU A O 1
ATOM 705 N N . ASP A 1 95 ? -11.405 7.624 5.989 1.00 81.94 95 ASP A N 1
ATOM 706 C CA . ASP A 1 95 ? -11.067 9.039 6.247 1.00 81.94 95 ASP A CA 1
ATOM 707 C C . ASP A 1 95 ? -9.706 9.326 6.921 1.00 81.94 95 ASP A C 1
ATOM 709 O O . ASP A 1 95 ? -9.489 10.393 7.512 1.00 81.94 95 ASP A O 1
ATOM 713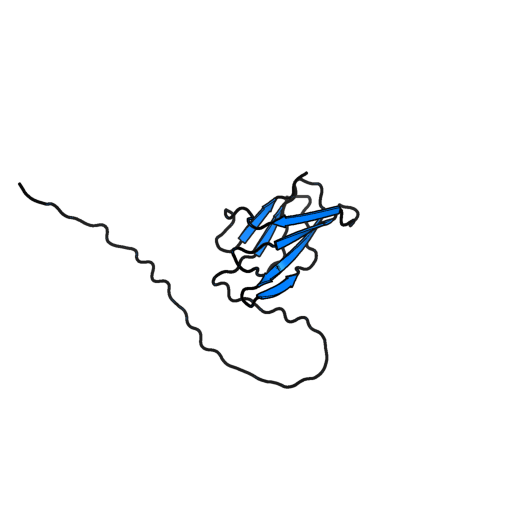 N N . GLN A 1 96 ? -8.754 8.398 6.820 1.00 82.81 96 GLN A N 1
ATOM 714 C CA . GLN A 1 96 ? -7.387 8.576 7.315 1.00 82.81 96 GLN A CA 1
ATOM 715 C C . GLN A 1 96 ? -6.396 8.938 6.205 1.00 82.81 96 GLN A C 1
ATOM 717 O O . GLN A 1 96 ? -6.679 8.777 5.023 1.00 82.81 96 GLN A O 1
ATOM 722 N N . ILE A 1 97 ? -5.202 9.370 6.611 1.00 89.12 97 ILE A N 1
ATOM 723 C CA . ILE A 1 97 ? -4.038 9.406 5.725 1.00 89.12 97 ILE A CA 1
ATOM 724 C C . ILE A 1 97 ? -3.389 8.022 5.743 1.00 89.12 97 ILE A C 1
ATOM 726 O O . ILE A 1 97 ? -3.182 7.457 6.819 1.00 89.12 97 ILE A O 1
ATOM 730 N N . VAL A 1 98 ? -3.080 7.503 4.563 1.00 91.62 98 VAL A N 1
ATOM 731 C CA . VAL A 1 98 ? -2.244 6.319 4.366 1.00 91.62 98 VAL A CA 1
ATOM 732 C C . VAL A 1 98 ? -0.989 6.715 3.606 1.00 91.62 98 VAL A C 1
ATOM 734 O O . VAL A 1 98 ? -1.019 7.595 2.746 1.00 91.62 98 VAL A O 1
ATOM 737 N N . GLU A 1 99 ? 0.099 6.046 3.931 1.00 94.56 99 GLU A N 1
ATOM 738 C CA . GLU A 1 99 ? 1.385 6.179 3.271 1.00 94.56 99 GLU A CA 1
ATOM 739 C C . GLU A 1 99 ? 1.500 5.082 2.210 1.00 94.56 99 GLU A C 1
ATOM 741 O O . GLU A 1 99 ? 1.284 3.904 2.500 1.00 94.56 99 GLU A O 1
ATOM 746 N N . ILE A 1 100 ? 1.846 5.456 0.982 1.00 93.50 100 ILE A N 1
ATOM 747 C CA . ILE A 1 100 ? 2.139 4.520 -0.102 1.00 93.50 100 ILE A CA 1
ATOM 748 C C . ILE A 1 100 ? 3.607 4.664 -0.460 1.00 93.50 100 ILE A C 1
ATOM 750 O O . ILE A 1 100 ? 4.048 5.731 -0.890 1.00 93.50 100 ILE A O 1
ATOM 754 N N . ASN A 1 101 ? 4.340 3.564 -0.342 1.00 94.56 101 ASN A N 1
ATOM 755 C CA . ASN A 1 101 ? 5.718 3.470 -0.794 1.00 94.56 101 ASN A CA 1
ATOM 756 C C . ASN A 1 101 ? 5.767 2.672 -2.087 1.00 94.56 101 ASN A C 1
ATOM 758 O O . ASN A 1 101 ? 5.083 1.654 -2.213 1.00 94.56 101 ASN A O 1
ATOM 762 N N . ALA A 1 102 ? 6.613 3.087 -3.025 1.00 92.00 102 ALA A N 1
ATOM 763 C CA . ALA A 1 102 ? 6.834 2.355 -4.262 1.00 92.00 102 ALA A CA 1
ATOM 764 C C . ALA A 1 102 ? 8.323 2.237 -4.596 1.00 92.00 102 ALA A C 1
ATOM 766 O O . ALA A 1 102 ? 9.126 3.139 -4.329 1.00 92.00 102 ALA A O 1
ATOM 767 N N . SER A 1 103 ? 8.682 1.095 -5.178 1.00 91.56 103 SER A N 1
ATOM 768 C CA . SER A 1 103 ? 10.019 0.832 -5.696 1.00 91.56 103 SER A CA 1
ATOM 769 C C . SER A 1 103 ? 10.017 0.716 -7.21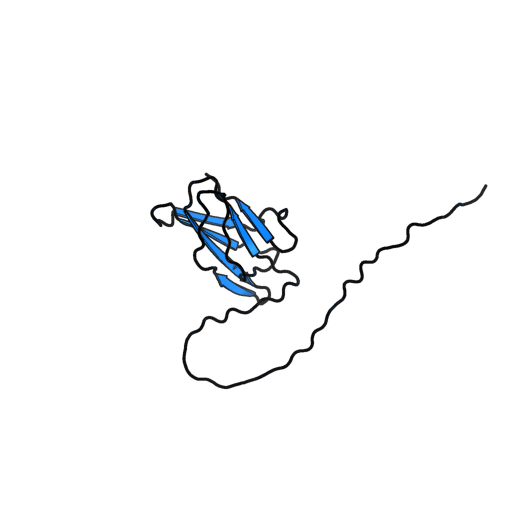1 1.00 91.56 103 SER A C 1
ATOM 771 O O . SER A 1 103 ? 9.050 0.248 -7.823 1.00 91.56 103 SER A O 1
ATOM 773 N N . ASP A 1 104 ? 11.117 1.150 -7.817 1.00 87.50 104 ASP A N 1
ATOM 774 C CA . ASP A 1 104 ? 11.360 0.981 -9.245 1.00 87.50 104 ASP A CA 1
ATOM 775 C C . ASP A 1 104 ? 11.627 -0.496 -9.611 1.00 87.50 104 ASP A C 1
ATOM 777 O O . ASP A 1 104 ? 11.633 -1.402 -8.770 1.00 87.50 104 ASP A O 1
ATOM 781 N N . TYR A 1 105 ? 11.872 -0.767 -10.893 1.00 79.50 105 TYR A N 1
ATOM 782 C CA . TYR A 1 105 ? 12.178 -2.119 -11.379 1.00 79.50 105 TYR A CA 1
ATO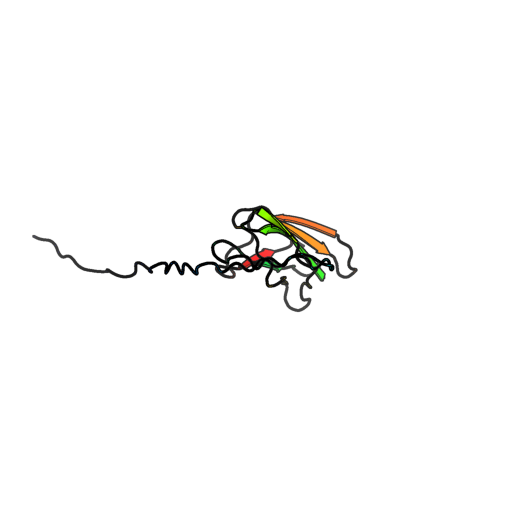M 783 C C . TYR A 1 105 ? 13.490 -2.709 -10.840 1.00 79.50 105 TYR A C 1
ATOM 785 O O . TYR A 1 105 ? 13.695 -3.922 -10.929 1.00 79.50 105 TYR A O 1
ATOM 793 N N . PHE A 1 106 ? 14.360 -1.884 -10.258 1.00 84.19 106 PHE A N 1
ATOM 794 C CA . PHE A 1 106 ? 15.602 -2.303 -9.614 1.00 84.19 106 PHE A CA 1
ATOM 795 C C . PHE A 1 106 ? 15.426 -2.535 -8.104 1.00 84.19 106 PHE A C 1
ATOM 797 O O . PHE A 1 106 ? 16.398 -2.847 -7.415 1.00 84.19 106 PHE A O 1
ATOM 804 N N . ASN A 1 107 ? 14.185 -2.469 -7.603 1.00 83.06 107 ASN A N 1
ATOM 805 C CA . ASN A 1 107 ? 13.815 -2.549 -6.187 1.00 83.06 107 ASN A CA 1
ATOM 806 C C . ASN A 1 107 ? 14.441 -1.431 -5.339 1.00 83.06 107 ASN A C 1
ATOM 808 O O . ASN A 1 107 ? 14.694 -1.615 -4.145 1.00 83.06 107 ASN A O 1
ATOM 812 N N . VAL A 1 108 ? 14.687 -0.267 -5.939 1.00 88.31 108 VAL A N 1
ATOM 813 C CA . VAL A 1 108 ? 15.065 0.935 -5.199 1.00 88.31 108 VAL A CA 1
ATOM 814 C C . VAL A 1 108 ? 13.784 1.644 -4.782 1.00 88.31 108 VAL A C 1
ATOM 816 O O . VAL A 1 108 ? 12.952 1.973 -5.623 1.00 88.31 108 VAL A O 1
ATOM 819 N N . TRP A 1 109 ? 13.610 1.870 -3.480 1.00 88.12 109 TRP A N 1
ATOM 820 C CA . TRP A 1 109 ? 12.500 2.658 -2.943 1.00 88.12 109 TRP A CA 1
ATOM 821 C C . TRP A 1 109 ? 12.726 4.129 -3.272 1.00 88.12 109 TRP A C 1
ATOM 823 O O . TRP A 1 109 ? 13.596 4.778 -2.692 1.00 88.12 109 TRP A O 1
ATOM 833 N N . THR A 1 110 ? 11.983 4.630 -4.251 1.00 85.06 110 THR A N 1
ATOM 834 C CA . THR A 1 110 ? 12.209 5.948 -4.860 1.00 85.06 110 THR A CA 1
ATOM 835 C C . THR A 1 110 ? 11.032 6.890 -4.682 1.00 85.06 110 THR A C 1
ATOM 837 O O . THR A 1 110 ? 11.183 8.091 -4.903 1.00 85.06 110 THR A O 1
ATOM 840 N N . PHE A 1 111 ? 9.874 6.373 -4.271 1.00 86.62 111 PHE A N 1
ATOM 841 C CA . PHE A 1 111 ? 8.652 7.150 -4.179 1.00 86.62 111 PHE A CA 1
ATOM 842 C C . PHE A 1 111 ? 7.889 6.861 -2.894 1.00 86.62 111 PHE A C 1
ATOM 844 O O . PHE A 1 111 ? 7.765 5.714 -2.461 1.00 86.62 111 P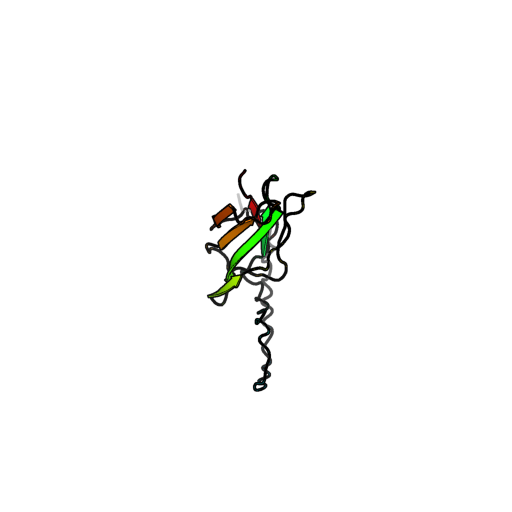HE A O 1
ATOM 851 N N . HIS A 1 112 ? 7.365 7.935 -2.319 1.00 88.94 112 HIS A N 1
ATOM 852 C CA . HIS A 1 112 ? 6.591 7.942 -1.094 1.00 88.94 112 HIS A CA 1
ATOM 853 C C . HIS A 1 112 ? 5.518 9.026 -1.216 1.00 88.94 112 HIS A C 1
ATOM 855 O O . HIS A 1 112 ? 5.825 10.162 -1.596 1.00 88.94 112 HIS A O 1
ATOM 861 N N . MET A 1 113 ? 4.269 8.680 -0.914 1.00 86.88 113 MET A N 1
ATOM 862 C CA . MET A 1 113 ? 3.158 9.628 -0.895 1.00 86.88 113 MET A CA 1
ATOM 863 C C . MET A 1 113 ? 2.232 9.387 0.294 1.00 86.88 113 MET A C 1
ATOM 865 O O . MET A 1 113 ? 1.842 8.255 0.566 1.00 86.88 113 MET A O 1
ATOM 869 N N . ASP A 1 114 ? 1.804 10.477 0.919 1.00 88.81 114 ASP A N 1
ATOM 870 C CA . ASP A 1 114 ? 0.728 10.481 1.901 1.00 88.81 114 ASP A CA 1
ATOM 871 C C . ASP A 1 114 ? -0.586 10.850 1.213 1.00 88.81 114 ASP A C 1
ATOM 873 O O . ASP A 1 114 ? -0.739 11.952 0.674 1.00 88.81 114 ASP A O 1
ATOM 877 N N . VAL A 1 115 ? -1.560 9.944 1.233 1.00 84.00 115 VAL A N 1
ATOM 878 C CA . VAL A 1 115 ? -2.868 10.153 0.605 1.00 84.00 115 VAL A CA 1
ATOM 879 C C . VAL A 1 115 ? -3.986 10.021 1.619 1.00 84.00 115 VAL A C 1
ATOM 881 O O . VAL A 1 115 ? -4.086 9.045 2.351 1.00 84.00 115 VAL A O 1
ATOM 884 N N . ARG A 1 116 ? -4.863 11.026 1.653 1.00 79.88 116 ARG A N 1
ATOM 885 C CA . ARG A 1 116 ? -6.116 10.963 2.418 1.00 79.88 116 ARG A CA 1
ATOM 886 C C . ARG A 1 116 ? -7.257 10.361 1.604 1.00 79.88 116 ARG A C 1
ATOM 888 O O . ARG A 1 116 ? -8.131 9.706 2.154 1.00 79.88 116 ARG A O 1
ATOM 895 N N . TYR A 1 117 ? -7.254 10.620 0.299 1.00 71.69 117 TYR A N 1
ATOM 896 C CA . TYR A 1 117 ? -8.330 10.227 -0.597 1.00 71.69 117 TYR A CA 1
ATOM 897 C C . TYR A 1 117 ? -7.741 9.579 -1.841 1.00 71.69 117 TYR A C 1
ATOM 899 O O . TYR A 1 117 ? -7.079 10.229 -2.649 1.00 71.69 117 TYR A O 1
ATOM 907 N N . CYS A 1 118 ? -8.003 8.287 -1.973 1.00 76.56 118 CYS A N 1
ATOM 908 C CA . CYS A 1 118 ? -7.846 7.549 -3.213 1.00 76.56 118 CYS A CA 1
ATOM 909 C C . CYS A 1 118 ? -9.211 7.479 -3.897 1.00 76.56 118 CYS A C 1
ATOM 911 O O . CYS A 1 118 ? -10.236 7.546 -3.226 1.00 76.56 118 CYS A O 1
ATOM 913 N N . ASN A 1 119 ? -9.251 7.407 -5.225 1.00 74.88 119 ASN A N 1
ATOM 914 C CA . ASN A 1 119 ? -10.500 7.521 -5.969 1.00 74.88 119 ASN A CA 1
ATOM 915 C C . ASN A 1 119 ? -11.471 6.394 -5.555 1.00 74.88 119 ASN A C 1
ATOM 917 O O . ASN A 1 119 ? -11.144 5.210 -5.678 1.00 74.88 119 ASN A O 1
ATOM 921 N N . ASP A 1 120 ? -12.659 6.766 -5.066 1.00 60.09 120 ASP A N 1
ATOM 922 C CA . ASP A 1 120 ? -13.661 5.864 -4.471 1.00 60.09 120 ASP A CA 1
ATOM 923 C C . ASP A 1 120 ? -14.363 4.946 -5.490 1.00 60.09 120 ASP A C 1
ATOM 925 O O . ASP A 1 120 ? -15.206 4.128 -5.125 1.00 60.09 120 ASP A O 1
ATOM 929 N N . ASN A 1 121 ? -14.046 5.078 -6.778 1.00 54.22 121 ASN A N 1
ATOM 930 C CA . ASN A 1 121 ? -14.869 4.567 -7.874 1.00 54.22 121 ASN A CA 1
ATOM 931 C C . ASN A 1 121 ? -14.581 3.117 -8.312 1.00 54.22 121 ASN A C 1
ATOM 933 O O . ASN A 1 121 ? -15.008 2.731 -9.399 1.00 54.22 121 ASN A O 1
ATOM 937 N N . TYR A 1 122 ? -13.887 2.298 -7.512 1.00 57.94 122 TYR A N 1
ATOM 938 C CA . TYR A 1 122 ? -13.661 0.886 -7.867 1.00 57.94 122 TYR A CA 1
ATOM 939 C C . TYR A 1 122 ? -14.705 -0.049 -7.247 1.00 57.94 122 TYR A C 1
ATOM 941 O O . TYR A 1 122 ? -15.342 -0.825 -7.957 1.00 57.94 122 TYR A O 1
ATOM 949 N N . SER A 1 123 ? -14.939 0.050 -5.935 1.00 65.50 123 SER A N 1
ATOM 950 C CA . SER A 1 123 ? -16.050 -0.624 -5.251 1.00 65.50 123 SER A CA 1
ATOM 951 C C . SER A 1 123 ? -16.300 -0.015 -3.864 1.00 65.50 123 SER A C 1
ATOM 953 O O . SER A 1 123 ? -15.533 0.818 -3.390 1.00 65.50 123 SER A O 1
ATOM 955 N N . ALA A 1 124 ? -17.362 -0.453 -3.178 1.00 67.38 124 ALA A N 1
ATOM 956 C CA . ALA A 1 124 ? -17.676 0.005 -1.819 1.00 67.38 124 ALA A CA 1
ATOM 957 C C . ALA A 1 124 ? -16.592 -0.341 -0.776 1.00 67.38 124 ALA A C 1
ATOM 959 O O . ALA A 1 124 ? -16.580 0.255 0.293 1.00 67.38 124 ALA A O 1
ATOM 960 N N . THR A 1 125 ? -15.703 -1.294 -1.073 1.00 75.69 125 THR A N 1
ATOM 961 C CA . THR A 1 125 ? -14.672 -1.793 -0.150 1.00 75.69 125 THR A CA 1
ATOM 962 C C . THR A 1 125 ? -13.255 -1.605 -0.683 1.00 75.69 125 THR A C 1
ATOM 964 O O . THR A 1 125 ? -12.311 -2.072 -0.053 1.00 75.69 125 THR A O 1
ATOM 967 N N . GLN A 1 126 ? -13.081 -0.967 -1.844 1.00 80.25 126 GLN A N 1
ATOM 968 C CA . GLN A 1 126 ? -11.774 -0.799 -2.480 1.00 80.25 126 GLN A CA 1
ATOM 969 C C . GLN A 1 126 ? -11.582 0.634 -2.960 1.00 80.25 126 GLN A C 1
ATOM 971 O O . GLN A 1 126 ? -12.454 1.212 -3.615 1.00 80.25 126 GLN A O 1
ATOM 976 N N . ARG A 1 127 ? -10.407 1.189 -2.666 1.00 80.75 127 ARG A N 1
ATOM 977 C CA . ARG A 1 127 ? -9.993 2.529 -3.094 1.00 80.75 127 ARG A CA 1
ATOM 978 C C . ARG A 1 127 ? -8.803 2.426 -4.034 1.00 80.75 127 ARG A C 1
ATOM 980 O O . ARG A 1 127 ? -7.884 1.659 -3.762 1.00 80.75 127 ARG A O 1
ATOM 987 N N . VAL A 1 128 ? -8.810 3.202 -5.119 1.00 85.50 128 VAL A N 1
ATOM 988 C CA . VAL A 1 128 ? -7.732 3.183 -6.122 1.00 85.50 128 VAL A CA 1
ATOM 989 C C . VAL A 1 128 ? -6.878 4.439 -6.018 1.00 85.50 128 VAL A C 1
ATOM 991 O O . VAL A 1 128 ? -7.359 5.553 -6.234 1.00 85.50 128 VAL A O 1
ATOM 994 N N . CYS A 1 129 ? -5.603 4.260 -5.704 1.00 85.56 129 CYS A N 1
ATOM 995 C CA . CYS A 1 129 ? -4.599 5.313 -5.651 1.00 85.56 129 CYS A CA 1
ATOM 996 C C . CYS A 1 129 ? -3.741 5.240 -6.916 1.00 85.56 129 CYS A C 1
ATOM 998 O O . CYS A 1 129 ? -3.204 4.179 -7.224 1.00 85.56 129 CYS A O 1
ATOM 1000 N N . ILE A 1 130 ? -3.599 6.344 -7.648 1.00 83.81 130 ILE A N 1
ATOM 1001 C CA . ILE A 1 130 ? -2.779 6.396 -8.865 1.00 83.81 130 ILE A CA 1
ATOM 1002 C C . ILE A 1 130 ? -1.474 7.117 -8.533 1.00 83.81 130 ILE A C 1
ATOM 1004 O O . ILE A 1 130 ? -1.494 8.268 -8.099 1.00 83.81 130 ILE A O 1
ATOM 1008 N N . LEU A 1 131 ? -0.354 6.424 -8.722 1.00 78.88 131 LEU A N 1
ATOM 1009 C CA . LEU A 1 131 ? 0.987 6.969 -8.577 1.00 78.88 131 LEU A CA 1
ATOM 1010 C C . LEU A 1 131 ? 1.322 7.823 -9.807 1.00 78.88 131 LEU A C 1
ATOM 1012 O O . LEU A 1 131 ? 1.107 7.356 -10.931 1.00 78.88 131 LEU A O 1
ATOM 1016 N N . PRO A 1 132 ? 1.851 9.041 -9.616 1.00 71.44 132 PRO A N 1
ATOM 1017 C CA . PRO A 1 132 ? 2.290 9.882 -10.720 1.00 71.44 132 PRO A CA 1
ATOM 1018 C C . PRO A 1 132 ? 3.511 9.285 -11.436 1.00 71.44 132 PRO A C 1
ATOM 1020 O O . PRO A 1 132 ? 4.229 8.446 -10.884 1.00 71.44 132 PRO A O 1
ATOM 1023 N N . TYR A 1 133 ? 3.721 9.750 -12.668 1.00 63.38 133 TYR A N 1
ATOM 1024 C CA . TYR A 1 133 ? 4.961 9.580 -13.429 1.00 63.38 133 TYR A CA 1
ATOM 1025 C C . TYR A 1 133 ? 6.053 10.539 -12.921 1.00 63.38 133 TYR A C 1
ATOM 1027 O O . TYR A 1 133 ? 5.693 11.609 -12.379 1.00 63.38 133 TYR A O 1
#

pLDDT: mean 71.11, std 20.29, range [35.28, 94.81]

Foldseek 3Di:
DDDDDDDDDDDPPPPPPPPDDDDDDDDDDDDDPDPPLPQADQPAWAWEKEFEPAFFFWKKKWAAAPVRDIFIADIWGQDNVGGIDTGPSGIHGAQDWMKMWTAGPVRHGDDIDTDRAAPCPPDVRYGYHYDDD

Sequence (133 aa):
MPELSALREGTDIMRVRRALVALAAALPLIGVSAGSASAASAANSYEIIVCSEGLFGSANVVGYNEKNQLVQTPDFKLNWNGPCGYAPDYWFKEDQIVEINASDYFNVWTFHMDVRYCNDNYSATQRVCILPY

Secondary structure (DSSP, 8-state):
-----------------------------------------TTSEEEEEEEESSS-SEEEEEEE-TTS-EEEPPPEE--TTSSEEE-TT--EETT--EEEEEE-TT--EEEEEEES--EEEEETTEEEEEEP-

Radius of gyration: 20.92 Å; chains: 1; bounding box: 76×41×45 Å

Organism: Streptomyces toyocaensis (NCBI:txid55952)